Protein AF-A0A838TS12-F1 (afdb_monomer_lite)

Radius of gyration: 16.59 Å; chains: 1; bounding box: 43×29×39 Å

Secondary structure (DSSP, 8-state):
--TTPPPTT-SSSSHHHHHHHHHHHTT------TT------TTTT--HHHHHHHHHHHHHHHHHHHHHH-TTHHHHHHHHHHHHHHHHHHHHHHHTT-

Foldseek 3Di:
DPPPDQDPLADDACSVVVVVVVCVVVVDDDDDDPVDDDDDDPCPPPDPVNVVVNLVSNLVSVLVVCCVVPVPPVSVVCCVVSVCVSVVVVVVCVVVVD

pLDDT: mean 89.03, std 9.63, range [57.16, 98.06]

Sequence (98 aa):
MKGNKLAENFFMYMEDALWCWDFKNLGYEIHFLPEAKVMHIHKGSTSKEKLKKVRLTGIRNHAVFMKKYYPDFRWNIFAAIYYTKQYGALWLGKLLGK

Structure (mmCIF, N/CA/C/O backbone):
data_AF-A0A838TS12-F1
#
_entry.id   AF-A0A838TS12-F1
#
loop_
_atom_site.group_PDB
_atom_site.id
_atom_site.type_symbol
_atom_site.label_atom_id
_atom_site.label_alt_id
_atom_site.label_comp_id
_atom_site.label_asym_id
_atom_site.label_entity_id
_atom_site.label_seq_id
_atom_site.pdbx_PDB_ins_code
_atom_site.Cartn_x
_atom_site.Cartn_y
_atom_site.Cartn_z
_atom_site.occupancy
_atom_site.B_iso_or_equiv
_atom_site.auth_seq_id
_atom_site.auth_comp_id
_atom_site.auth_asym_id
_atom_site.auth_atom_id
_atom_site.pdbx_PDB_model_num
ATOM 1 N N . MET A 1 1 ? -15.370 6.934 6.948 1.00 57.16 1 MET A N 1
ATOM 2 C CA . MET A 1 1 ? -15.499 7.798 5.752 1.00 57.16 1 MET A CA 1
ATOM 3 C C . MET A 1 1 ? -16.082 9.133 6.190 1.00 57.16 1 MET A C 1
ATOM 5 O O . MET A 1 1 ? -17.106 9.129 6.858 1.00 57.16 1 MET A O 1
ATOM 9 N N . LYS A 1 2 ? -15.423 10.266 5.914 1.00 57.62 2 LYS A N 1
ATOM 10 C CA . LYS A 1 2 ? -15.963 11.588 6.276 1.00 57.62 2 LYS A CA 1
ATOM 11 C C . LYS A 1 2 ? -16.877 12.054 5.137 1.00 57.62 2 LYS A C 1
ATOM 13 O O . LYS A 1 2 ? -16.415 12.175 4.009 1.00 57.62 2 LYS A O 1
ATOM 18 N N . GLY A 1 3 ? -18.164 12.260 5.416 1.00 70.44 3 GLY A N 1
ATOM 19 C CA . GLY A 1 3 ? -19.129 12.784 4.439 1.00 70.44 3 GLY A CA 1
ATOM 20 C C . GLY A 1 3 ? -19.381 11.893 3.215 1.00 70.44 3 GLY A C 1
ATOM 21 O O . GLY A 1 3 ? -19.553 12.429 2.127 1.00 70.44 3 GLY A O 1
ATOM 22 N N . ASN A 1 4 ? -19.362 10.560 3.369 1.00 69.06 4 ASN A N 1
ATOM 23 C CA . ASN A 1 4 ? -19.573 9.583 2.282 1.00 69.06 4 ASN A CA 1
ATOM 24 C C . ASN A 1 4 ? -18.610 9.724 1.086 1.00 69.06 4 ASN A C 1
ATOM 26 O O . ASN A 1 4 ? -18.922 9.294 -0.021 1.00 69.06 4 ASN A O 1
ATOM 30 N N . LYS A 1 5 ? -17.432 10.321 1.300 1.00 70.75 5 LYS A N 1
ATOM 31 C CA . LYS A 1 5 ? -16.386 10.451 0.282 1.00 70.75 5 LYS A CA 1
ATOM 32 C C . LYS A 1 5 ? -15.268 9.441 0.494 1.00 70.75 5 LYS A C 1
ATOM 34 O O . LYS A 1 5 ? -14.981 9.014 1.618 1.00 70.75 5 LYS A O 1
ATOM 39 N N . LEU A 1 6 ? -14.628 9.109 -0.621 1.00 68.25 6 LEU A N 1
ATOM 40 C CA . LEU A 1 6 ? -13.419 8.303 -0.665 1.00 68.25 6 LEU A CA 1
ATOM 41 C C . LEU A 1 6 ? -12.284 9.024 0.064 1.00 68.25 6 LEU A C 1
ATOM 43 O O . LEU A 1 6 ? -12.194 10.251 0.049 1.00 68.25 6 LEU A O 1
ATOM 47 N N . ALA A 1 7 ? -11.426 8.254 0.726 1.00 74.44 7 ALA A N 1
ATOM 48 C CA . ALA A 1 7 ? -10.293 8.818 1.435 1.00 74.44 7 ALA A CA 1
ATOM 49 C C . ALA A 1 7 ? -9.238 9.326 0.439 1.00 74.44 7 ALA A C 1
ATOM 51 O O . ALA A 1 7 ? -8.734 8.561 -0.377 1.00 74.44 7 ALA A O 1
ATOM 52 N N . GLU A 1 8 ? -8.850 10.595 0.560 1.00 78.88 8 GLU A N 1
ATOM 53 C CA . GLU A 1 8 ? -7.873 11.268 -0.317 1.00 78.88 8 GLU A CA 1
ATOM 54 C C . GLU A 1 8 ? -6.410 10.879 -0.014 1.00 78.88 8 GLU A C 1
ATOM 56 O O . GLU A 1 8 ? -5.464 11.496 -0.497 1.00 78.88 8 GLU A O 1
ATOM 61 N N . ASN A 1 9 ? -6.208 9.844 0.805 1.00 77.81 9 ASN A N 1
ATOM 62 C CA . ASN A 1 9 ? -4.902 9.443 1.331 1.00 77.81 9 ASN A CA 1
ATOM 63 C C . ASN A 1 9 ? -3.941 8.979 0.224 1.00 77.81 9 ASN A C 1
ATOM 65 O O . ASN A 1 9 ? -2.725 9.102 0.371 1.00 77.81 9 ASN A O 1
ATOM 69 N N . PHE A 1 10 ? -4.490 8.408 -0.854 1.00 83.75 10 PHE A N 1
ATOM 70 C CA . PHE A 1 10 ? -3.742 7.847 -1.972 1.00 83.75 10 PHE A CA 1
ATOM 71 C C . PHE A 1 10 ? -4.373 8.283 -3.295 1.00 83.75 10 PHE A C 1
ATOM 73 O O . PHE A 1 10 ? -5.559 8.063 -3.527 1.00 83.75 10 PHE A O 1
ATOM 80 N N . PHE A 1 11 ? -3.563 8.865 -4.178 1.00 78.62 11 PHE A N 1
ATOM 81 C CA . PHE A 1 11 ? -3.904 9.060 -5.585 1.00 78.62 11 PHE A CA 1
ATOM 82 C C . PHE A 1 11 ? -3.129 8.022 -6.406 1.00 78.62 11 PHE A C 1
ATOM 84 O O . PHE A 1 11 ? -1.939 8.214 -6.669 1.00 78.62 11 PHE A O 1
ATOM 91 N N . MET A 1 12 ? -3.813 6.930 -6.772 1.00 83.50 12 MET A N 1
ATOM 92 C CA . MET A 1 12 ? -3.280 5.712 -7.405 1.00 83.50 12 MET A CA 1
ATOM 93 C C . MET A 1 12 ? -2.299 4.895 -6.542 1.00 83.50 12 MET A C 1
ATOM 95 O O . MET A 1 12 ? -1.453 5.442 -5.832 1.00 83.50 12 MET A O 1
ATOM 99 N N . TYR A 1 13 ? -2.353 3.570 -6.705 1.00 89.25 13 TYR A N 1
ATOM 100 C CA . TYR A 1 13 ? -1.566 2.555 -5.998 1.00 89.25 13 TYR A CA 1
ATOM 101 C C . TYR A 1 13 ? -1.838 2.533 -4.481 1.00 89.25 13 TYR A C 1
ATOM 103 O O . TYR A 1 13 ? -1.161 3.248 -3.742 1.00 89.25 13 TYR A O 1
ATOM 111 N N . MET A 1 14 ? -2.743 1.645 -4.031 1.00 92.69 14 MET A N 1
ATOM 112 C CA . MET A 1 14 ? -3.252 1.409 -2.655 1.00 92.69 14 MET A CA 1
ATOM 113 C C . MET A 1 14 ? -4.612 2.029 -2.313 1.00 92.69 14 MET A C 1
ATOM 115 O O . MET A 1 14 ? -5.117 1.795 -1.215 1.00 92.69 14 MET A O 1
ATOM 119 N N . GLU A 1 15 ? -5.229 2.793 -3.209 1.00 90.56 15 GLU A N 1
ATOM 120 C CA . GLU A 1 15 ? -6.589 3.308 -3.030 1.00 90.56 15 GLU A CA 1
ATOM 121 C C . GLU A 1 15 ? -7.623 2.179 -2.956 1.00 90.56 15 GLU A C 1
ATOM 123 O O . GLU A 1 15 ? -8.460 2.167 -2.059 1.00 90.56 15 GLU A O 1
ATOM 128 N N . ASP A 1 16 ? -7.500 1.186 -3.833 1.00 91.12 16 ASP A N 1
ATOM 129 C CA . ASP A 1 16 ? -8.362 0.010 -3.921 1.00 91.12 16 ASP A CA 1
ATOM 130 C C . ASP A 1 16 ? -8.231 -0.886 -2.683 1.00 91.12 16 ASP A C 1
ATOM 132 O O . ASP A 1 16 ? -9.221 -1.245 -2.045 1.00 91.12 16 ASP A O 1
ATOM 136 N N . ALA A 1 17 ? -6.996 -1.181 -2.277 1.00 91.88 17 ALA A N 1
ATOM 137 C CA . ALA A 1 17 ? -6.700 -1.938 -1.070 1.00 91.88 17 ALA A CA 1
ATOM 138 C C . ALA A 1 17 ? -7.200 -1.215 0.188 1.00 91.88 17 ALA A C 1
ATOM 140 O O . ALA A 1 17 ? -7.722 -1.860 1.100 1.00 91.88 17 ALA A O 1
ATOM 141 N N . LEU A 1 18 ? -7.079 0.118 0.234 1.00 91.19 18 LEU A N 1
ATOM 142 C CA . LEU A 1 18 ? -7.636 0.925 1.315 1.00 91.19 18 LEU A CA 1
ATOM 143 C C . LEU A 1 18 ? -9.155 0.799 1.393 1.00 91.19 18 LEU A C 1
ATOM 145 O O . LEU A 1 18 ? -9.684 0.675 2.495 1.00 91.19 18 LEU A O 1
ATOM 149 N N . TRP A 1 19 ? -9.850 0.779 0.258 1.00 88.38 19 TRP A N 1
ATOM 150 C CA . TRP A 1 19 ? -11.303 0.616 0.248 1.00 88.38 19 TRP A CA 1
ATOM 151 C C . TRP A 1 19 ? -11.714 -0.764 0.713 1.00 88.38 19 TRP A C 1
ATOM 153 O O . TRP A 1 19 ? -12.543 -0.868 1.609 1.00 88.38 19 TRP A O 1
ATOM 163 N N . CYS A 1 20 ? -11.102 -1.811 0.162 1.00 91.88 20 CYS A N 1
ATOM 164 C CA . CYS A 1 20 ? -11.320 -3.177 0.618 1.00 91.88 20 CYS A CA 1
ATOM 165 C C . CYS A 1 20 ? -11.113 -3.273 2.135 1.00 91.88 20 CYS A C 1
ATOM 167 O O . CYS A 1 20 ? -11.955 -3.795 2.857 1.00 91.88 20 CYS A O 1
ATOM 169 N N . TRP A 1 21 ? -10.035 -2.694 2.657 1.00 91.75 21 TRP A N 1
ATOM 170 C CA . TRP A 1 21 ? -9.777 -2.712 4.090 1.00 91.75 21 TRP A CA 1
ATOM 171 C C . TRP A 1 21 ? -10.847 -1.975 4.908 1.00 91.75 21 TRP A C 1
ATOM 173 O O . TRP A 1 21 ? -11.345 -2.508 5.899 1.00 91.75 21 TRP A O 1
ATOM 183 N N . ASP A 1 22 ? -11.227 -0.766 4.498 1.00 88.50 22 ASP A N 1
ATOM 184 C CA . ASP A 1 22 ? -12.229 0.029 5.207 1.00 88.50 22 ASP A CA 1
ATOM 185 C C . ASP A 1 22 ? -13.630 -0.611 5.128 1.00 88.50 22 ASP A C 1
ATOM 187 O O . ASP A 1 22 ? -14.324 -0.659 6.141 1.00 88.50 22 ASP A O 1
ATOM 191 N N . PHE A 1 23 ? -14.028 -1.174 3.981 1.00 90.44 23 PHE A N 1
ATOM 192 C CA . PHE A 1 23 ? -15.286 -1.917 3.834 1.00 90.44 23 PHE A CA 1
ATOM 193 C C . PHE A 1 23 ? -15.304 -3.189 4.675 1.00 90.44 23 PHE A C 1
ATOM 195 O O . PHE A 1 23 ? -16.290 -3.455 5.362 1.00 90.44 23 PHE A O 1
ATOM 202 N N . LYS A 1 24 ? -14.194 -3.930 4.708 1.00 92.88 24 LYS A N 1
ATOM 203 C CA . LYS A 1 24 ? -14.058 -5.093 5.586 1.00 92.88 24 LYS A CA 1
ATOM 204 C C . LYS A 1 24 ? -14.2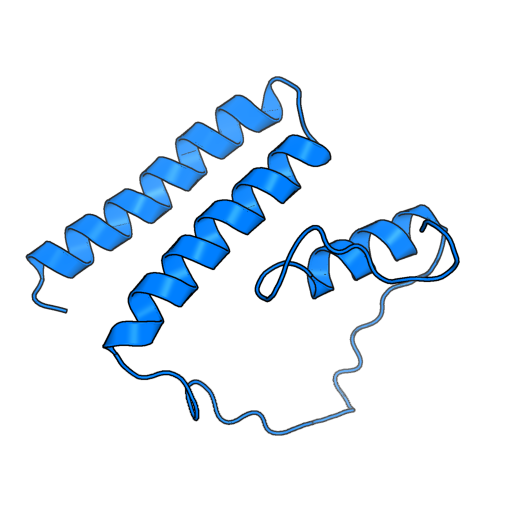61 -4.715 7.056 1.00 92.88 24 LYS A C 1
ATOM 206 O O . LYS A 1 24 ? -14.966 -5.416 7.773 1.00 92.88 24 LYS A O 1
ATOM 211 N N . ASN A 1 25 ? -13.701 -3.588 7.504 1.00 90.69 25 ASN A N 1
ATOM 212 C CA . ASN A 1 25 ? -13.879 -3.107 8.882 1.00 90.69 25 ASN A CA 1
ATOM 213 C C . ASN A 1 25 ? -15.313 -2.648 9.191 1.00 90.69 25 ASN A C 1
ATOM 215 O O . ASN A 1 25 ? -15.694 -2.590 10.356 1.00 90.69 25 ASN A O 1
ATOM 219 N N . LEU A 1 26 ? -16.102 -2.321 8.166 1.00 91.31 26 LEU A N 1
ATOM 220 C CA . LEU A 1 26 ? -17.527 -2.010 8.286 1.00 91.31 26 LEU A CA 1
ATOM 221 C C . LEU A 1 26 ? -18.420 -3.266 8.246 1.00 91.31 26 LEU A C 1
ATOM 223 O O . LEU A 1 26 ? -19.636 -3.135 8.337 1.00 91.31 26 LEU A O 1
ATOM 227 N N . GLY A 1 27 ? -17.838 -4.465 8.119 1.00 95.44 27 GLY A N 1
ATOM 228 C CA . GLY A 1 27 ? -18.566 -5.736 8.090 1.00 95.44 27 GLY A CA 1
ATOM 229 C C . GLY A 1 27 ? -19.005 -6.194 6.698 1.00 95.44 27 GLY A C 1
ATOM 230 O O . GLY A 1 27 ? -19.746 -7.166 6.596 1.00 95.44 27 GLY A O 1
ATOM 231 N N . TYR A 1 28 ? -18.557 -5.529 5.629 1.00 95.12 28 TYR A N 1
ATOM 232 C CA . TYR A 1 28 ? -18.831 -5.985 4.267 1.00 95.12 28 TYR A CA 1
ATOM 233 C C . TYR A 1 28 ? -17.905 -7.134 3.869 1.00 95.12 28 TYR A C 1
ATOM 235 O O . TYR A 1 28 ? -16.718 -7.160 4.209 1.00 95.12 28 TYR A O 1
ATOM 243 N N . GLU A 1 29 ? -18.442 -8.051 3.074 1.00 96.19 29 GLU A N 1
ATOM 244 C CA . GLU A 1 29 ? -17.669 -9.107 2.433 1.00 96.19 29 GLU A CA 1
ATOM 245 C C . GLU A 1 29 ? -17.058 -8.623 1.114 1.00 96.19 29 GLU A C 1
ATOM 247 O O . GLU A 1 29 ? -17.625 -7.789 0.406 1.00 96.19 29 GLU A O 1
ATOM 252 N N . ILE A 1 30 ? -15.889 -9.165 0.771 1.00 95.19 30 ILE A N 1
ATOM 253 C CA . ILE A 1 30 ? -15.172 -8.847 -0.466 1.00 95.19 30 ILE A CA 1
ATOM 254 C C . ILE A 1 30 ? -14.994 -10.143 -1.238 1.00 95.19 30 ILE A C 1
ATOM 256 O O . ILE A 1 30 ? -14.314 -11.056 -0.770 1.00 95.19 30 ILE A O 1
ATOM 260 N N . HIS A 1 31 ? -15.582 -10.195 -2.428 1.00 95.25 31 HIS A N 1
ATOM 261 C CA . HIS A 1 31 ? -15.611 -11.382 -3.274 1.00 95.25 31 HIS A CA 1
ATOM 262 C C . HIS A 1 31 ? -14.842 -11.146 -4.571 1.00 95.25 31 HIS A C 1
ATOM 264 O O . HIS A 1 31 ? -14.900 -10.065 -5.158 1.00 95.25 31 HIS A O 1
ATOM 270 N N . PHE A 1 32 ? -14.136 -12.176 -5.031 1.00 95.00 32 PHE A N 1
ATOM 271 C CA . PHE A 1 32 ? -13.580 -12.240 -6.379 1.00 95.00 32 PHE A CA 1
ATOM 272 C C . PHE A 1 32 ? -14.463 -13.16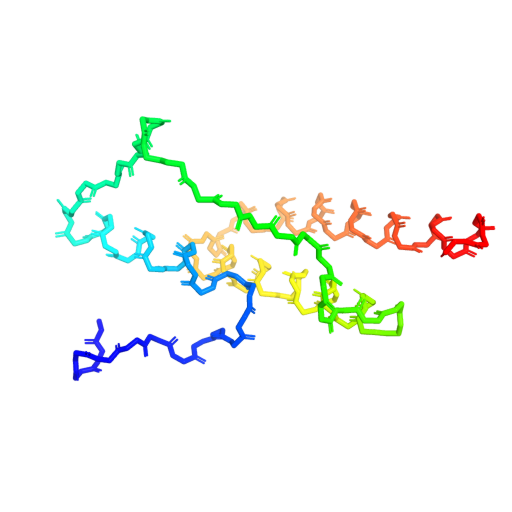1 -7.221 1.00 95.00 32 PHE A C 1
ATOM 274 O O . PHE A 1 32 ? -14.707 -14.295 -6.818 1.00 95.00 32 PHE A O 1
ATOM 281 N N . LEU A 1 33 ? -14.928 -12.675 -8.374 1.00 97.00 33 LEU A N 1
ATOM 282 C CA . LEU A 1 33 ? -15.807 -13.417 -9.279 1.00 97.00 33 LEU A CA 1
ATOM 283 C C . LEU A 1 33 ? -15.020 -13.864 -10.526 1.00 97.00 33 LEU A C 1
ATOM 285 O O . LEU A 1 33 ? -14.863 -13.062 -11.450 1.00 97.00 33 LEU A O 1
ATOM 289 N N . PRO A 1 34 ? -14.496 -15.103 -10.571 1.00 96.25 34 PRO A N 1
ATOM 290 C CA . PRO A 1 34 ? -13.654 -15.572 -11.675 1.00 96.25 34 PRO A CA 1
ATOM 291 C C . PRO A 1 34 ? -14.395 -15.699 -13.018 1.00 96.25 34 PRO A C 1
ATOM 293 O O . PRO A 1 34 ? -13.760 -15.700 -14.077 1.00 96.25 34 PRO A O 1
ATOM 296 N N . GLU A 1 35 ? -15.723 -15.811 -13.001 1.00 97.81 35 GLU A N 1
ATOM 297 C CA . GLU A 1 35 ? -16.572 -15.915 -14.189 1.00 97.81 35 GLU A CA 1
ATOM 298 C C . GLU A 1 35 ? -16.642 -14.589 -14.959 1.00 97.81 35 GLU A C 1
ATOM 300 O O . GLU A 1 35 ? -16.730 -14.589 -16.190 1.00 97.81 35 GLU A O 1
ATOM 305 N N . ALA A 1 36 ? -16.560 -13.457 -14.253 1.00 97.00 36 ALA A N 1
ATOM 306 C CA . ALA A 1 36 ? -16.542 -12.135 -14.859 1.00 97.00 36 ALA A CA 1
ATOM 307 C C . ALA A 1 36 ? -15.135 -11.800 -15.371 1.00 97.00 36 ALA A C 1
ATOM 309 O O . ALA A 1 36 ? -14.181 -11.671 -14.605 1.00 97.00 36 ALA A O 1
ATOM 310 N N . LYS A 1 37 ? -15.002 -11.627 -16.690 1.00 96.50 37 LYS A N 1
ATOM 311 C CA . LYS A 1 37 ? -13.712 -11.379 -17.348 1.00 96.50 37 LYS A CA 1
ATOM 312 C C . LYS A 1 37 ? -13.699 -10.010 -18.013 1.00 96.50 37 LYS A C 1
ATOM 314 O O . LYS A 1 37 ? -14.556 -9.705 -18.836 1.00 96.50 37 LYS A O 1
ATOM 319 N N . VAL A 1 38 ? -12.685 -9.213 -17.688 1.00 94.81 38 VAL A N 1
ATOM 320 C CA . VAL A 1 38 ? -12.429 -7.902 -18.298 1.00 94.81 38 VAL A CA 1
ATOM 321 C C . VAL A 1 38 ? -10.981 -7.863 -18.772 1.00 94.81 38 VAL A C 1
ATOM 323 O O . VAL A 1 38 ? -10.064 -8.194 -18.021 1.00 94.81 38 VAL A O 1
ATOM 326 N N . MET A 1 39 ? -10.762 -7.463 -20.025 1.00 94.75 39 MET A N 1
ATOM 327 C CA . MET A 1 39 ? -9.417 -7.351 -20.588 1.00 94.75 39 MET A CA 1
ATOM 328 C C . MET A 1 39 ? -8.760 -6.036 -20.168 1.00 94.75 39 MET A C 1
ATOM 330 O O . MET A 1 39 ? -9.277 -4.958 -20.451 1.00 94.75 39 MET A O 1
ATOM 334 N N . HIS A 1 40 ? -7.583 -6.125 -19.545 1.00 90.25 40 HIS A N 1
ATOM 335 C CA . HIS A 1 40 ? -6.764 -4.968 -19.184 1.00 90.25 40 HIS A CA 1
ATOM 336 C C . HIS A 1 40 ? -5.407 -5.016 -19.897 1.00 90.25 40 HIS A C 1
ATOM 338 O O . HIS A 1 40 ? -4.547 -5.853 -19.599 1.00 90.25 40 HIS A O 1
ATOM 344 N N . ILE A 1 41 ? -5.197 -4.086 -20.832 1.00 89.81 41 ILE A N 1
ATOM 345 C CA . ILE A 1 41 ? -3.911 -3.921 -21.518 1.00 89.81 41 ILE A CA 1
ATOM 346 C C . ILE A 1 41 ? -2.937 -3.226 -20.567 1.00 89.81 41 ILE A C 1
ATOM 348 O O . ILE A 1 41 ? -3.009 -2.022 -20.315 1.00 89.81 41 ILE A O 1
ATOM 352 N N . HIS A 1 42 ? -2.002 -4.003 -20.035 1.00 82.00 42 HIS A N 1
ATOM 353 C CA . HIS A 1 42 ? -1.037 -3.508 -19.066 1.00 82.00 42 HIS A CA 1
ATOM 354 C C . HIS A 1 42 ? -0.075 -2.493 -19.693 1.00 82.00 42 HIS A C 1
ATOM 356 O O . HIS A 1 42 ? 0.414 -2.680 -20.805 1.00 82.00 42 HIS A O 1
ATOM 362 N N . LYS A 1 43 ? 0.258 -1.444 -18.927 1.00 78.62 43 LYS A N 1
ATOM 363 C CA . LYS A 1 43 ? 1.223 -0.385 -19.289 1.00 78.62 43 LYS A CA 1
ATOM 364 C C . LYS A 1 43 ? 0.846 0.458 -20.517 1.00 78.62 43 LYS A C 1
ATOM 366 O O . LYS A 1 43 ? 1.695 1.211 -20.984 1.00 78.62 43 LYS A O 1
ATOM 371 N N . GLY A 1 44 ? -0.406 0.417 -20.985 1.00 76.94 44 GLY A N 1
ATOM 372 C CA . GLY A 1 44 ? -0.852 1.193 -22.153 1.00 76.94 44 GLY A CA 1
ATOM 373 C C . GLY A 1 44 ? -0.581 2.703 -22.053 1.00 76.94 44 GLY A C 1
ATOM 374 O O . GLY A 1 44 ? -0.279 3.342 -23.054 1.00 76.94 44 GLY A O 1
ATOM 375 N N . SER A 1 45 ? -0.594 3.260 -20.837 1.00 75.06 45 SER A N 1
ATOM 376 C CA . SER A 1 45 ? -0.413 4.703 -20.588 1.00 75.06 45 SER A CA 1
ATOM 377 C C . SER A 1 45 ? 0.912 5.057 -19.894 1.00 75.06 45 SER A C 1
ATOM 379 O O . SER A 1 45 ? 1.170 6.226 -19.582 1.00 75.06 45 SER A O 1
ATOM 381 N N . THR A 1 46 ? 1.752 4.064 -19.581 1.00 79.00 46 THR A N 1
ATOM 382 C CA . THR A 1 46 ? 2.951 4.253 -18.750 1.00 79.00 46 THR A CA 1
ATOM 383 C C . THR A 1 46 ? 4.222 4.162 -19.589 1.00 79.00 46 THR A C 1
ATOM 385 O O . THR A 1 46 ? 4.682 3.075 -19.927 1.00 79.00 46 THR A O 1
ATOM 388 N N . SER A 1 47 ? 4.833 5.315 -19.878 1.00 79.75 47 SER A N 1
ATOM 389 C CA . SER A 1 47 ? 6.167 5.368 -20.485 1.00 79.75 47 SER 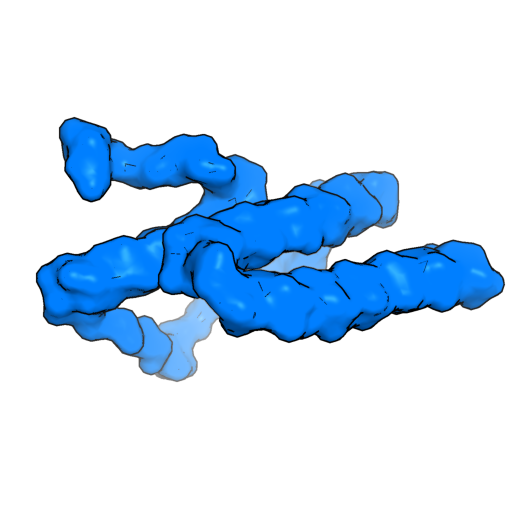A CA 1
ATOM 390 C C . SER A 1 47 ? 7.239 4.833 -19.527 1.00 79.75 47 SER A C 1
ATOM 392 O O . SER A 1 47 ? 7.043 4.798 -18.308 1.00 79.75 47 SER A O 1
ATOM 394 N N . LYS A 1 48 ? 8.412 4.468 -20.065 1.00 73.75 48 LYS A N 1
ATOM 395 C CA . LYS A 1 48 ? 9.564 4.023 -19.257 1.00 73.75 48 LYS A CA 1
ATOM 396 C C . LYS A 1 48 ? 9.931 5.026 -18.157 1.00 73.75 48 LYS A C 1
ATOM 398 O O . LYS A 1 48 ? 10.183 4.631 -17.023 1.00 73.75 48 LYS A O 1
ATOM 403 N N . GLU A 1 49 ? 9.866 6.318 -18.460 1.00 73.31 49 GLU A N 1
ATOM 404 C CA . GLU A 1 49 ? 10.132 7.396 -17.501 1.00 73.31 49 GLU A CA 1
ATOM 405 C C . GLU A 1 49 ? 9.099 7.434 -16.365 1.00 73.31 49 GLU A C 1
ATOM 407 O O . GLU A 1 49 ? 9.447 7.611 -15.195 1.00 73.31 49 GLU A O 1
ATOM 412 N N . LYS A 1 50 ? 7.820 7.186 -16.680 1.00 83.38 50 LYS A N 1
ATOM 413 C CA . LYS A 1 50 ? 6.742 7.137 -15.684 1.00 83.38 50 LYS A CA 1
ATOM 414 C C . LYS A 1 50 ? 6.811 5.881 -14.811 1.00 83.38 50 LYS A C 1
ATOM 416 O O . LYS A 1 50 ? 6.406 5.955 -13.654 1.00 83.38 50 LYS A O 1
ATOM 421 N N . LEU A 1 51 ? 7.365 4.763 -15.298 1.00 85.75 51 LEU A N 1
ATOM 422 C CA . LEU A 1 51 ? 7.446 3.505 -14.535 1.00 85.75 51 LEU A CA 1
ATOM 423 C C . LEU A 1 51 ? 8.211 3.658 -13.217 1.00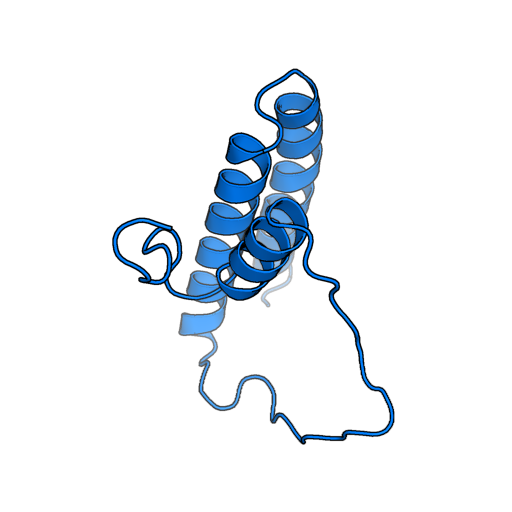 85.75 51 LEU A C 1
ATOM 425 O O . LEU A 1 51 ? 7.781 3.126 -12.192 1.00 85.75 51 LEU A O 1
ATOM 429 N N . LYS A 1 52 ? 9.317 4.411 -13.212 1.00 87.69 52 LYS A N 1
ATOM 430 C CA . LYS A 1 52 ? 10.076 4.659 -11.979 1.00 87.69 52 LYS A CA 1
ATOM 431 C C . LYS A 1 52 ? 9.242 5.447 -10.969 1.00 87.69 52 LYS A C 1
ATOM 433 O O . LYS A 1 52 ? 9.204 5.076 -9.799 1.00 87.69 52 LYS A O 1
ATOM 438 N N . LYS A 1 53 ? 8.548 6.498 -11.422 1.00 89.69 53 LYS A N 1
ATOM 439 C CA . LYS A 1 53 ? 7.664 7.308 -10.571 1.00 89.69 53 LYS A CA 1
ATOM 440 C C . LYS A 1 53 ? 6.533 6.458 -9.998 1.00 89.69 53 LYS A C 1
ATOM 442 O O . LYS A 1 53 ? 6.350 6.454 -8.790 1.00 89.69 53 LYS A O 1
ATOM 447 N N . VAL A 1 54 ? 5.857 5.681 -10.844 1.00 90.75 54 VAL A N 1
ATOM 448 C CA . VAL A 1 54 ? 4.810 4.728 -10.445 1.00 90.75 54 VAL A CA 1
ATOM 449 C C . VAL A 1 54 ? 5.311 3.779 -9.360 1.00 90.75 54 VAL A C 1
ATOM 451 O O . VAL A 1 54 ? 4.675 3.637 -8.318 1.00 90.75 54 VAL A O 1
ATOM 454 N N . ARG A 1 55 ? 6.490 3.181 -9.558 1.00 90.88 55 ARG A N 1
ATOM 455 C CA . ARG A 1 55 ? 7.076 2.260 -8.584 1.00 90.88 55 ARG A CA 1
ATOM 456 C C . ARG A 1 55 ? 7.387 2.942 -7.253 1.00 90.88 55 ARG A C 1
ATOM 458 O O . ARG A 1 55 ? 7.064 2.387 -6.209 1.00 90.88 55 ARG A O 1
ATOM 465 N N . LEU A 1 56 ? 7.984 4.134 -7.272 1.00 92.94 56 LEU A N 1
ATOM 466 C CA . LEU A 1 56 ? 8.287 4.890 -6.052 1.00 92.94 56 LEU A CA 1
ATOM 467 C C . LEU A 1 56 ? 7.016 5.338 -5.315 1.00 92.94 56 LEU A C 1
ATOM 469 O O . LEU A 1 56 ? 6.962 5.232 -4.090 1.00 92.94 56 LEU A O 1
ATOM 473 N N . THR A 1 57 ? 5.984 5.774 -6.044 1.00 93.56 57 THR A N 1
ATOM 474 C CA . THR A 1 57 ? 4.667 6.091 -5.474 1.00 93.56 57 THR A CA 1
ATOM 475 C C . THR A 1 57 ? 4.059 4.861 -4.806 1.00 93.56 57 THR A C 1
ATOM 477 O O . THR A 1 57 ? 3.670 4.942 -3.644 1.00 93.56 57 THR A O 1
ATOM 480 N N . GLY A 1 58 ? 4.067 3.705 -5.478 1.00 94.12 58 GLY A N 1
ATOM 481 C CA . GLY A 1 58 ? 3.586 2.449 -4.900 1.00 94.12 58 GLY A CA 1
ATOM 482 C C . GLY A 1 58 ? 4.344 2.054 -3.629 1.00 94.12 58 GLY A C 1
ATOM 483 O O . GLY A 1 58 ? 3.718 1.749 -2.618 1.00 94.12 58 GLY A O 1
ATOM 484 N N . ILE A 1 59 ? 5.682 2.136 -3.635 1.00 95.69 59 ILE A N 1
ATOM 485 C CA . ILE A 1 59 ? 6.517 1.844 -2.454 1.00 95.69 59 ILE A CA 1
ATOM 486 C C . ILE A 1 59 ? 6.116 2.724 -1.267 1.00 95.69 59 ILE A C 1
ATOM 488 O O . ILE A 1 59 ? 5.906 2.224 -0.160 1.00 95.69 59 ILE A O 1
ATOM 492 N N . ARG A 1 60 ? 5.984 4.034 -1.498 1.00 95.00 60 ARG A N 1
ATOM 493 C CA . ARG A 1 60 ? 5.573 4.988 -0.466 1.00 95.00 60 ARG A CA 1
ATOM 494 C C . ARG A 1 60 ? 4.172 4.670 0.059 1.00 95.00 60 ARG A C 1
ATOM 496 O O . ARG A 1 60 ? 3.985 4.623 1.272 1.00 95.00 60 ARG A O 1
ATOM 503 N N . ASN A 1 61 ? 3.205 4.448 -0.825 1.00 95.44 61 ASN A N 1
ATOM 504 C CA . ASN A 1 61 ? 1.812 4.254 -0.431 1.00 95.44 61 ASN A CA 1
ATOM 505 C C . ASN A 1 61 ? 1.610 2.945 0.345 1.00 95.44 61 ASN A C 1
ATOM 507 O O . ASN A 1 61 ? 0.955 2.955 1.386 1.00 95.44 61 ASN A O 1
ATOM 511 N N . HIS A 1 62 ? 2.246 1.847 -0.076 1.00 95.12 62 HIS A N 1
ATOM 512 C CA . HIS A 1 62 ? 2.242 0.583 0.673 1.00 95.12 62 HIS A CA 1
ATOM 513 C C . HIS A 1 62 ? 2.811 0.749 2.083 1.00 95.12 62 HIS A C 1
ATOM 515 O O . HIS A 1 62 ? 2.241 0.247 3.050 1.00 95.12 62 HIS A O 1
ATOM 521 N N . ALA A 1 63 ? 3.928 1.467 2.211 1.00 95.94 63 ALA A N 1
ATOM 522 C CA . ALA A 1 63 ? 4.542 1.734 3.502 1.00 95.94 63 ALA A CA 1
ATOM 523 C C . ALA A 1 63 ? 3.624 2.561 4.418 1.00 95.94 63 ALA A C 1
ATOM 525 O O . ALA A 1 63 ? 3.437 2.209 5.582 1.00 95.94 63 ALA A O 1
ATOM 526 N N . VAL A 1 64 ? 3.006 3.624 3.890 1.00 94.75 64 VAL A N 1
ATOM 527 C CA . VAL A 1 64 ? 2.035 4.446 4.633 1.00 94.75 64 VAL A CA 1
ATOM 528 C C . VAL A 1 64 ? 0.835 3.609 5.077 1.00 94.75 64 VAL A C 1
ATOM 530 O O . VAL A 1 64 ? 0.430 3.697 6.234 1.00 94.75 64 VAL A O 1
ATOM 533 N N . PHE A 1 65 ? 0.296 2.767 4.193 1.00 94.31 65 PHE A N 1
ATOM 534 C CA . PHE A 1 65 ? -0.814 1.874 4.515 1.00 94.31 65 PHE A CA 1
ATOM 535 C C . PHE A 1 65 ? -0.454 0.906 5.648 1.00 94.31 65 PHE A C 1
ATOM 537 O O . PHE A 1 65 ? -1.174 0.818 6.641 1.00 94.31 65 PHE A O 1
ATOM 544 N N . MET A 1 66 ? 0.693 0.230 5.547 1.00 95.75 66 MET A N 1
ATOM 545 C CA . MET A 1 66 ? 1.131 -0.721 6.570 1.00 95.75 66 MET A CA 1
ATOM 546 C C . MET A 1 66 ? 1.376 -0.046 7.915 1.00 95.75 66 MET A C 1
ATOM 548 O O . 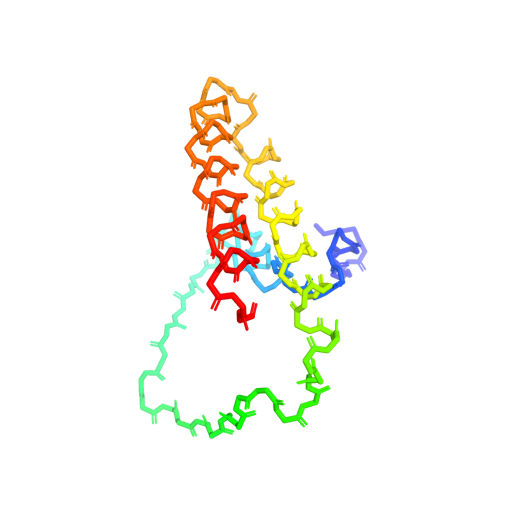MET A 1 66 ? 0.920 -0.549 8.937 1.00 95.75 66 MET A O 1
ATOM 552 N N . LYS A 1 67 ? 2.023 1.124 7.926 1.00 95.69 67 LYS A N 1
ATOM 553 C CA . LYS A 1 67 ? 2.238 1.888 9.159 1.00 95.69 67 LYS A CA 1
ATOM 554 C C . LYS A 1 67 ? 0.924 2.353 9.791 1.00 95.69 67 LYS A C 1
ATOM 556 O O . LYS A 1 67 ? 0.827 2.379 11.011 1.00 95.69 67 LYS A O 1
ATOM 561 N N . LYS A 1 68 ? -0.082 2.709 8.981 1.00 92.31 68 LYS A N 1
ATOM 562 C CA . LYS A 1 68 ? -1.401 3.145 9.466 1.00 92.31 68 LYS A CA 1
ATOM 563 C C . LYS A 1 68 ? -2.120 2.042 10.246 1.00 92.31 68 LYS A C 1
ATOM 565 O O . LYS A 1 68 ? -2.677 2.330 11.299 1.00 92.31 68 LYS A O 1
ATOM 570 N N . TYR A 1 69 ? -2.124 0.810 9.736 1.00 92.62 69 TYR A N 1
ATOM 571 C CA . TYR A 1 69 ? -2.894 -0.289 10.338 1.00 92.62 69 TYR A CA 1
ATOM 572 C C . TYR A 1 69 ? -2.081 -1.181 11.285 1.00 92.62 69 TYR A C 1
ATOM 574 O O . TYR A 1 69 ? -2.664 -1.867 12.120 1.00 92.62 69 TYR A O 1
ATOM 582 N N . TYR A 1 70 ? -0.749 -1.143 11.204 1.00 95.31 70 TYR A N 1
ATOM 583 C CA . TYR A 1 70 ? 0.152 -1.937 12.044 1.00 95.31 70 TYR A CA 1
ATOM 584 C C . TYR A 1 70 ? 1.298 -1.089 12.622 1.00 95.31 70 TYR A C 1
ATOM 586 O O . TYR A 1 70 ? 2.457 -1.391 12.355 1.00 95.31 70 TYR A O 1
ATOM 594 N N . PRO A 1 71 ? 1.026 -0.025 13.402 1.00 96.38 71 PRO A N 1
ATOM 595 C CA . PRO A 1 71 ? 2.047 0.937 13.846 1.00 96.38 71 PRO A CA 1
ATOM 596 C C . PRO A 1 71 ? 3.023 0.407 14.913 1.00 96.38 71 PRO A C 1
ATOM 598 O O . PRO A 1 71 ? 3.933 1.127 15.317 1.00 96.38 71 PRO A O 1
ATOM 601 N N . ASP A 1 72 ? 2.821 -0.816 15.400 1.00 97.00 72 ASP A N 1
ATOM 602 C CA . ASP A 1 72 ? 3.628 -1.442 16.448 1.00 97.00 72 ASP A CA 1
ATOM 603 C C . ASP A 1 72 ? 4.925 -2.076 15.900 1.00 97.00 72 ASP A C 1
ATOM 605 O O . ASP A 1 72 ? 5.409 -1.738 14.819 1.00 97.00 72 ASP A O 1
ATOM 609 N N . PHE A 1 73 ? 5.528 -3.009 16.644 1.00 97.31 73 PHE A N 1
ATOM 610 C CA . PHE A 1 73 ? 6.772 -3.667 16.236 1.00 97.31 73 PHE A CA 1
ATOM 611 C C . PHE A 1 73 ? 6.682 -4.346 14.855 1.00 97.31 73 PHE A C 1
ATOM 613 O O . PHE A 1 73 ? 7.700 -4.456 14.165 1.00 97.31 73 PHE A O 1
ATOM 620 N N . ARG A 1 74 ? 5.476 -4.749 14.420 1.00 97.25 74 ARG A N 1
ATOM 621 C CA . ARG A 1 74 ? 5.234 -5.337 13.097 1.00 97.25 74 ARG A CA 1
ATOM 622 C C . ARG A 1 74 ? 5.607 -4.365 11.984 1.00 97.25 74 ARG A C 1
ATOM 624 O O . ARG A 1 74 ? 6.153 -4.806 10.974 1.00 97.25 74 ARG A O 1
ATOM 631 N N . TRP A 1 75 ? 5.400 -3.058 12.176 1.00 97.69 75 TRP A N 1
ATOM 632 C CA . TRP A 1 75 ? 5.853 -2.041 11.227 1.00 97.69 75 TRP A CA 1
ATOM 633 C C . TRP A 1 75 ? 7.370 -2.058 11.063 1.00 97.69 75 TRP A C 1
ATOM 635 O O . TRP A 1 75 ? 7.846 -2.004 9.934 1.00 97.69 75 TRP A O 1
ATOM 645 N N . ASN A 1 76 ? 8.138 -2.165 12.148 1.00 97.56 76 ASN A N 1
ATOM 646 C CA . ASN A 1 76 ? 9.600 -2.131 12.066 1.00 97.56 76 ASN A CA 1
ATOM 647 C C . ASN A 1 76 ? 10.143 -3.335 11.285 1.00 97.56 76 ASN A C 1
ATOM 649 O O . ASN A 1 76 ? 10.971 -3.167 10.388 1.00 97.56 76 ASN A O 1
ATOM 653 N N . ILE A 1 77 ? 9.618 -4.533 11.568 1.00 98.06 77 ILE A N 1
ATOM 654 C CA . ILE A 1 77 ? 9.971 -5.762 10.842 1.00 98.06 77 ILE A CA 1
ATOM 655 C C . ILE A 1 77 ? 9.575 -5.637 9.368 1.00 98.06 77 ILE A C 1
ATOM 657 O O . ILE A 1 77 ? 10.390 -5.882 8.475 1.00 98.06 77 ILE A O 1
ATOM 661 N N . PHE A 1 78 ? 8.337 -5.210 9.103 1.00 98.00 78 PHE A N 1
ATOM 662 C CA . PHE A 1 78 ? 7.851 -5.008 7.744 1.00 98.00 78 PHE A CA 1
ATOM 663 C C . PHE A 1 78 ? 8.717 -4.000 6.986 1.00 98.00 78 PHE A C 1
ATOM 665 O O . PHE A 1 78 ? 9.156 -4.295 5.881 1.00 98.00 78 PHE A O 1
ATOM 672 N N . ALA A 1 79 ? 8.992 -2.832 7.568 1.00 97.69 79 ALA A N 1
ATOM 673 C CA . ALA A 1 79 ? 9.756 -1.765 6.937 1.00 97.69 79 ALA A CA 1
ATOM 674 C C . ALA A 1 79 ? 11.176 -2.223 6.593 1.00 97.69 79 ALA A C 1
ATOM 676 O O . ALA A 1 79 ? 11.637 -1.962 5.481 1.00 97.69 79 ALA A O 1
ATOM 677 N N . ALA A 1 80 ? 11.835 -2.955 7.498 1.00 97.94 80 ALA A N 1
ATOM 678 C CA . ALA A 1 80 ? 13.164 -3.506 7.260 1.00 97.94 80 ALA A CA 1
ATOM 679 C C . ALA A 1 80 ? 13.174 -4.448 6.045 1.00 97.94 80 ALA A C 1
ATOM 681 O O . ALA A 1 80 ? 13.958 -4.252 5.115 1.00 97.94 80 ALA A O 1
ATOM 682 N N . ILE A 1 81 ? 12.261 -5.423 6.000 1.00 98.00 81 ILE A N 1
ATOM 683 C CA . I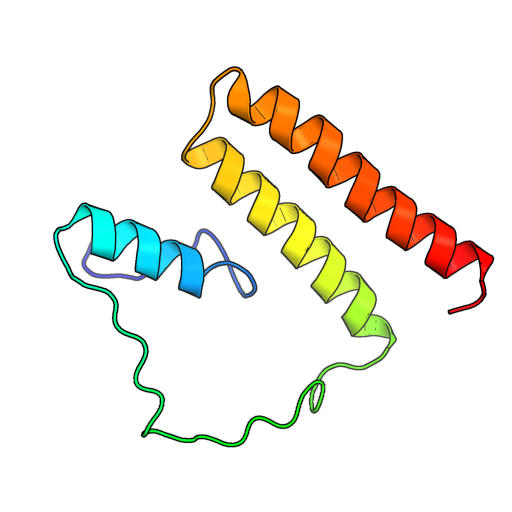LE A 1 81 ? 12.172 -6.389 4.892 1.00 98.00 81 ILE A CA 1
ATOM 684 C C . ILE A 1 81 ? 11.755 -5.689 3.593 1.00 98.00 81 ILE A C 1
ATOM 686 O O . ILE A 1 81 ? 12.355 -5.889 2.533 1.00 98.00 81 ILE A O 1
ATOM 690 N N . TYR A 1 82 ? 10.721 -4.854 3.668 1.00 97.69 82 TYR A N 1
ATOM 691 C CA . TYR A 1 82 ? 10.089 -4.227 2.519 1.00 97.69 82 TYR A CA 1
ATOM 692 C C . TYR A 1 82 ? 11.024 -3.238 1.832 1.00 97.69 82 TYR A C 1
ATOM 694 O O . TYR A 1 82 ? 11.256 -3.363 0.630 1.00 97.69 82 TYR A O 1
ATOM 702 N N . TYR A 1 83 ? 11.607 -2.288 2.568 1.00 97.56 83 TYR A N 1
ATOM 703 C CA . TYR A 1 83 ? 12.500 -1.304 1.961 1.00 97.56 83 TYR A CA 1
ATOM 704 C C . TYR A 1 83 ? 13.773 -1.947 1.422 1.00 97.56 83 TYR A C 1
ATOM 706 O O . TYR A 1 83 ? 14.172 -1.619 0.304 1.00 97.56 83 TYR A O 1
ATOM 714 N N . THR A 1 84 ? 14.348 -2.917 2.138 1.00 97.50 84 THR A N 1
ATOM 715 C CA . THR A 1 84 ? 15.516 -3.665 1.653 1.00 97.50 84 THR A CA 1
ATOM 716 C C . THR A 1 84 ? 15.207 -4.358 0.327 1.00 97.50 84 THR A C 1
ATOM 718 O O . THR A 1 84 ? 15.920 -4.157 -0.656 1.00 97.50 84 THR A O 1
ATOM 721 N N . LYS A 1 85 ? 14.088 -5.092 0.242 1.00 96.94 85 LYS A N 1
ATOM 722 C CA . LYS A 1 85 ? 13.647 -5.740 -1.003 1.00 96.94 85 LYS A CA 1
ATOM 723 C C . LYS A 1 85 ? 13.420 -4.726 -2.129 1.00 96.94 85 LYS A C 1
ATOM 725 O O . LYS A 1 85 ? 13.870 -4.939 -3.255 1.00 96.94 85 LYS A O 1
ATOM 730 N N . GLN A 1 86 ? 12.696 -3.639 -1.857 1.00 96.31 86 GLN A N 1
ATOM 731 C CA . GLN A 1 86 ? 12.285 -2.688 -2.893 1.00 96.31 86 GLN A CA 1
ATOM 732 C C . GLN A 1 86 ? 13.461 -1.878 -3.442 1.00 96.31 86 GLN A C 1
ATOM 734 O O . GLN A 1 86 ? 13.626 -1.793 -4.662 1.00 96.31 86 GLN A O 1
ATOM 739 N N . TYR A 1 87 ? 14.294 -1.318 -2.563 1.00 94.75 87 TYR A N 1
ATOM 740 C CA . TYR A 1 87 ? 15.452 -0.527 -2.969 1.00 94.75 87 TYR A CA 1
ATOM 741 C C . TYR A 1 87 ? 16.599 -1.396 -3.482 1.00 94.75 87 TYR A C 1
ATOM 743 O O . TYR A 1 87 ? 17.246 -1.000 -4.449 1.00 94.75 87 TYR A O 1
ATOM 751 N N . GLY A 1 88 ? 16.783 -2.609 -2.949 1.00 95.25 88 GLY A N 1
ATOM 752 C CA . GLY A 1 88 ? 17.710 -3.592 -3.514 1.00 95.25 88 GLY A CA 1
ATOM 753 C C . GLY A 1 88 ? 17.355 -3.940 -4.961 1.00 95.25 88 GLY A C 1
ATOM 754 O O . GLY A 1 88 ? 18.204 -3.872 -5.846 1.00 95.25 88 GLY A O 1
ATOM 755 N N . ALA A 1 89 ? 16.076 -4.199 -5.249 1.00 92.38 89 ALA A N 1
ATOM 756 C CA . ALA A 1 89 ? 15.625 -4.467 -6.614 1.00 92.38 89 ALA A CA 1
ATOM 757 C C . ALA A 1 89 ? 15.738 -3.246 -7.552 1.00 92.38 89 ALA A C 1
ATOM 759 O O . ALA A 1 89 ? 15.956 -3.418 -8.751 1.00 92.38 89 ALA A O 1
ATOM 760 N N . LEU A 1 90 ? 15.583 -2.017 -7.045 1.00 90.75 90 LEU A N 1
ATOM 761 C CA . LEU A 1 90 ? 15.829 -0.795 -7.825 1.00 90.75 90 LEU A CA 1
ATOM 762 C C . LEU A 1 90 ? 17.317 -0.610 -8.141 1.00 90.75 90 LEU A C 1
ATOM 764 O O . LEU A 1 90 ? 17.666 -0.249 -9.263 1.00 90.75 90 LEU A O 1
ATOM 768 N N . TRP A 1 91 ? 18.182 -0.865 -7.162 1.00 91.69 91 TRP A N 1
ATOM 769 C CA . TRP A 1 91 ? 19.628 -0.764 -7.315 1.00 91.69 91 TRP A CA 1
ATOM 770 C C . TRP A 1 91 ? 20.169 -1.818 -8.287 1.00 91.69 91 TRP A C 1
ATOM 772 O O . TRP A 1 91 ? 20.891 -1.467 -9.217 1.00 91.69 91 TRP A O 1
ATOM 782 N N . LEU A 1 92 ? 19.729 -3.074 -8.158 1.00 92.19 92 LEU A N 1
ATOM 783 C CA . LEU A 1 92 ? 20.053 -4.145 -9.106 1.00 92.19 92 LEU A CA 1
ATOM 784 C C . LEU A 1 92 ? 19.566 -3.823 -10.523 1.00 92.19 92 LEU A C 1
ATOM 786 O O . LEU A 1 92 ? 20.310 -4.018 -11.477 1.00 92.19 92 LEU A O 1
ATOM 790 N N . GLY A 1 93 ? 18.349 -3.287 -10.674 1.00 86.94 93 GLY A N 1
ATOM 791 C CA . GLY A 1 93 ? 17.846 -2.845 -11.980 1.00 86.94 93 GLY A CA 1
ATOM 792 C C . GLY A 1 93 ? 18.762 -1.803 -12.628 1.00 86.94 93 GLY A C 1
ATOM 793 O O . GLY A 1 93 ? 19.153 -1.960 -13.782 1.00 86.94 93 GLY A O 1
ATOM 794 N N . LYS A 1 94 ? 19.199 -0.811 -11.838 1.00 84.38 94 LYS A N 1
ATOM 795 C CA . LYS A 1 94 ? 20.143 0.222 -12.283 1.00 84.38 94 LYS A CA 1
ATOM 796 C C . LYS A 1 94 ? 21.497 -0.365 -12.702 1.00 84.38 94 LYS A C 1
ATOM 798 O O . LYS A 1 94 ? 22.051 0.083 -13.700 1.00 84.38 94 LYS A O 1
ATOM 803 N N . LEU A 1 95 ? 22.025 -1.346 -11.964 1.00 86.94 95 LEU A N 1
ATOM 804 C CA . LEU A 1 95 ? 23.289 -2.016 -12.299 1.00 86.94 95 LEU A CA 1
ATOM 805 C C . LEU A 1 95 ? 23.200 -2.857 -13.573 1.00 86.94 95 LEU A C 1
ATOM 807 O O . LEU A 1 95 ? 24.143 -2.892 -14.354 1.00 86.94 95 LEU A O 1
ATOM 811 N N . LEU A 1 96 ? 22.064 -3.517 -13.794 1.00 88.44 96 LEU A N 1
ATOM 812 C CA . LEU A 1 96 ? 21.833 -4.381 -14.953 1.00 88.44 96 LEU A CA 1
ATOM 813 C C . LEU A 1 96 ? 21.441 -3.603 -16.223 1.00 88.44 96 LEU A C 1
ATOM 815 O O . LEU A 1 96 ? 21.054 -4.222 -17.213 1.00 88.44 96 LEU A O 1
ATOM 819 N N . GLY A 1 97 ? 21.506 -2.265 -16.201 1.00 69.94 97 GLY A N 1
ATOM 820 C CA . GLY A 1 97 ? 21.194 -1.415 -17.354 1.00 69.94 97 GLY A CA 1
ATOM 821 C C . GLY A 1 97 ? 19.734 -1.491 -17.815 1.00 69.94 97 GLY A C 1
ATOM 822 O O . GLY A 1 97 ? 19.458 -1.248 -18.990 1.00 69.94 97 GLY A O 1
ATOM 823 N N . LYS A 1 98 ? 18.808 -1.858 -16.919 1.00 58.28 98 LYS A N 1
ATOM 824 C CA . LYS A 1 98 ? 17.365 -1.951 -17.192 1.00 58.28 98 LYS A CA 1
ATOM 825 C C . LYS A 1 98 ? 16.576 -0.792 -16.592 1.00 58.28 98 LYS A C 1
ATOM 827 O O . LYS A 1 98 ? 16.862 -0.397 -15.439 1.00 58.28 98 LYS A O 1
#